Protein AF-A0AA37QUM2-F1 (afdb_monomer_lite)

Radius of gyration: 14.71 Å; chains: 1; bounding box: 29×34×39 Å

Structure (mmCIF, N/CA/C/O backbone):
data_AF-A0AA37QUM2-F1
#
_entry.id   AF-A0AA37QUM2-F1
#
loop_
_atom_site.group_PDB
_atom_site.id
_atom_site.type_symbol
_atom_site.label_atom_id
_atom_site.label_alt_id
_atom_site.label_comp_id
_atom_site.label_asym_id
_atom_site.label_entity_id
_atom_site.label_seq_id
_atom_site.pdbx_PDB_ins_code
_atom_site.Cartn_x
_atom_site.Cartn_y
_atom_site.Cartn_z
_atom_site.occupancy
_atom_site.B_iso_or_equiv
_atom_site.auth_seq_id
_atom_site.auth_comp_id
_atom_site.auth_asym_id
_atom_site.auth_atom_id
_atom_site.pdbx_PDB_model_num
ATOM 1 N N . MET A 1 1 ? 15.612 25.735 -32.201 1.00 48.41 1 MET A N 1
ATOM 2 C CA . MET A 1 1 ? 14.345 25.124 -31.757 1.00 48.41 1 MET A CA 1
ATOM 3 C C . MET A 1 1 ? 14.775 24.089 -30.751 1.00 48.41 1 MET A C 1
ATOM 5 O O . MET A 1 1 ? 15.254 23.052 -31.173 1.00 48.41 1 MET A O 1
ATOM 9 N N . ASP A 1 2 ? 14.715 24.408 -29.464 1.00 47.97 2 ASP A N 1
ATOM 10 C CA . ASP A 1 2 ? 15.116 23.479 -28.406 1.00 47.97 2 ASP A CA 1
ATOM 11 C C . ASP A 1 2 ? 14.139 23.651 -27.245 1.00 47.97 2 ASP A C 1
ATOM 13 O O . ASP A 1 2 ? 14.418 24.305 -26.241 1.00 47.97 2 ASP A O 1
ATOM 17 N N . GLU A 1 3 ? 12.937 23.111 -27.435 1.00 47.50 3 GLU A N 1
ATOM 18 C CA . GLU A 1 3 ? 11.971 22.911 -26.361 1.00 47.50 3 GLU A CA 1
ATOM 19 C C . GLU A 1 3 ? 12.484 21.762 -25.494 1.00 47.50 3 GLU A C 1
ATOM 21 O O . GLU A 1 3 ? 12.253 20.584 -25.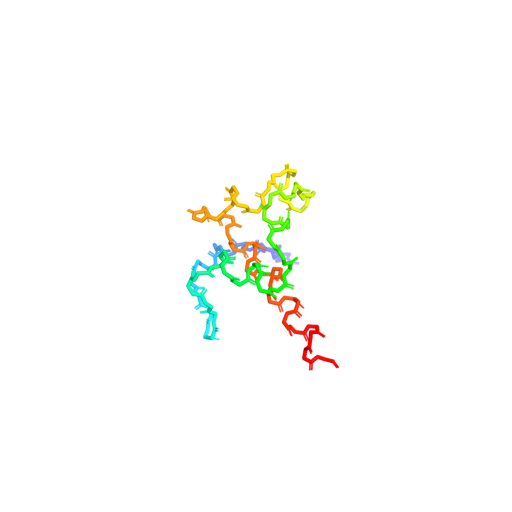769 1.00 47.50 3 GLU A O 1
ATOM 26 N N . ARG A 1 4 ? 13.236 22.096 -24.441 1.00 56.47 4 ARG A N 1
ATOM 27 C CA . ARG A 1 4 ? 13.428 21.159 -23.338 1.00 56.47 4 ARG A CA 1
ATOM 28 C C . ARG A 1 4 ? 12.066 20.971 -22.688 1.00 56.47 4 ARG A C 1
ATOM 30 O O . ARG A 1 4 ? 11.628 21.836 -21.938 1.00 56.47 4 ARG A O 1
ATOM 37 N N . GLN A 1 5 ? 11.403 19.865 -23.018 1.00 47.12 5 GLN A N 1
ATOM 38 C CA . GLN A 1 5 ? 10.246 19.373 -22.284 1.00 47.12 5 GLN A CA 1
ATOM 39 C C . GLN A 1 5 ? 10.667 19.169 -20.828 1.00 47.12 5 GLN A C 1
ATOM 41 O O . GLN A 1 5 ? 11.264 18.158 -20.455 1.00 47.12 5 GLN A O 1
ATOM 46 N N . SER A 1 6 ? 10.405 20.185 -20.015 1.00 48.25 6 SER A N 1
ATOM 47 C CA . SER A 1 6 ? 10.298 20.051 -18.577 1.00 48.25 6 SER A CA 1
ATOM 48 C C . SER A 1 6 ? 9.129 19.105 -18.348 1.00 48.25 6 SER A C 1
ATOM 50 O O . SER A 1 6 ? 7.980 19.487 -18.546 1.00 48.25 6 SER A O 1
ATOM 52 N N . TYR A 1 7 ? 9.412 17.853 -18.000 1.00 48.41 7 TYR A N 1
ATOM 53 C CA . TYR A 1 7 ? 8.414 17.020 -17.349 1.00 48.41 7 TYR A CA 1
ATOM 54 C C . TYR A 1 7 ? 8.149 17.696 -16.005 1.00 48.41 7 TYR A C 1
ATOM 56 O O . TYR A 1 7 ? 8.873 17.466 -15.036 1.00 48.41 7 TYR A O 1
ATOM 64 N N . GLU A 1 8 ? 7.195 18.628 -15.977 1.00 45.81 8 GLU A N 1
ATOM 65 C CA . GLU A 1 8 ? 6.558 19.040 -14.738 1.00 45.81 8 GLU A CA 1
ATOM 66 C C . GLU A 1 8 ? 6.017 17.747 -14.141 1.00 45.81 8 GLU A C 1
ATOM 68 O O . GLU A 1 8 ? 5.059 17.163 -14.641 1.00 45.81 8 GLU A O 1
ATOM 73 N N . LEU A 1 9 ? 6.723 17.224 -13.138 1.00 43.06 9 LEU A N 1
ATOM 74 C CA . LEU A 1 9 ? 6.171 16.232 -12.238 1.00 43.06 9 LEU A CA 1
ATOM 75 C C . LEU A 1 9 ? 5.037 16.972 -11.533 1.00 43.06 9 LEU A C 1
ATOM 77 O O . LEU A 1 9 ? 5.275 17.630 -10.520 1.00 43.06 9 LEU A O 1
ATOM 81 N N . SER A 1 10 ? 3.852 16.967 -12.146 1.00 49.25 10 SER A N 1
ATOM 82 C CA . SER A 1 10 ? 2.623 17.446 -11.533 1.00 49.25 10 SER A CA 1
ATOM 83 C C . SER A 1 10 ? 2.567 16.847 -10.137 1.00 49.25 10 SER A C 1
ATOM 85 O O . SER A 1 10 ? 2.922 15.677 -9.945 1.00 49.25 10 SER A O 1
ATOM 87 N N . GLU A 1 11 ? 2.226 17.683 -9.155 1.00 51.03 11 GLU A N 1
ATOM 88 C CA . GLU A 1 11 ? 2.051 17.236 -7.778 1.00 51.03 11 GLU A CA 1
ATOM 89 C C . GLU A 1 11 ? 1.224 15.946 -7.803 1.00 51.03 11 GLU A C 1
ATOM 91 O O . GLU A 1 11 ? 0.265 15.884 -8.577 1.00 51.03 11 GLU A O 1
ATOM 96 N N . PRO A 1 12 ? 1.627 14.890 -7.071 1.00 48.53 12 PRO A N 1
ATOM 97 C CA . PRO A 1 12 ? 0.870 13.654 -7.093 1.00 48.53 12 PRO A CA 1
ATOM 98 C C . PRO A 1 12 ? -0.555 13.997 -6.694 1.00 48.53 12 PRO A C 1
ATOM 100 O O . PRO A 1 12 ? -0.764 14.501 -5.588 1.00 48.53 12 PRO A O 1
ATOM 103 N N . ASP A 1 13 ? -1.485 13.786 -7.624 1.00 52.00 13 ASP A N 1
ATOM 104 C CA . ASP A 1 13 ? -2.902 13.996 -7.392 1.00 52.00 13 ASP A CA 1
ATOM 105 C C . ASP A 1 13 ? -3.258 13.140 -6.176 1.00 52.00 13 ASP A C 1
ATOM 107 O O . ASP A 1 13 ? -3.199 11.910 -6.211 1.00 52.00 13 ASP A O 1
ATOM 111 N N . VAL A 1 14 ? -3.467 13.813 -5.047 1.00 55.66 14 VAL A N 1
ATOM 112 C CA . VAL A 1 14 ? -3.780 13.190 -3.753 1.00 55.66 14 VAL A CA 1
ATOM 113 C C . VAL A 1 14 ? -5.242 12.759 -3.700 1.00 55.66 14 VAL A C 1
ATOM 115 O O . VAL A 1 14 ? -5.674 12.154 -2.719 1.00 55.66 14 VAL A O 1
ATOM 118 N N . ASP A 1 15 ? -5.990 13.075 -4.752 1.00 67.62 15 ASP A N 1
ATOM 119 C CA . ASP A 1 15 ? -7.393 12.766 -4.880 1.00 67.62 15 ASP A CA 1
ATOM 120 C C . ASP A 1 15 ? -7.591 11.312 -5.321 1.00 67.62 15 ASP A C 1
ATOM 122 O O . ASP A 1 15 ? -6.885 10.760 -6.169 1.00 67.62 15 ASP A O 1
ATOM 126 N N . LEU A 1 16 ? -8.584 10.685 -4.700 1.00 74.00 16 LEU A N 1
ATOM 127 C CA . LEU A 1 16 ? -9.051 9.354 -5.059 1.00 74.00 16 LEU A CA 1
ATOM 128 C C . LEU A 1 16 ? -9.648 9.403 -6.462 1.00 74.00 16 LEU A C 1
ATOM 130 O O . LEU A 1 16 ? -10.483 10.268 -6.745 1.00 74.00 16 LEU A O 1
ATOM 134 N N . ILE A 1 17 ? -9.279 8.456 -7.323 1.00 77.69 17 ILE A N 1
ATOM 135 C CA . 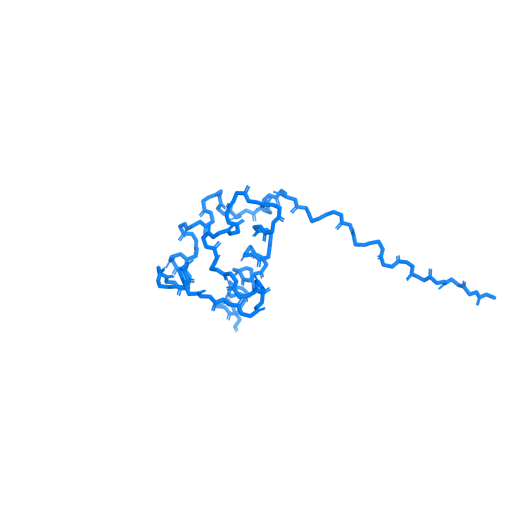ILE A 1 17 ? -9.995 8.288 -8.590 1.00 77.69 17 ILE A CA 1
ATOM 136 C C . ILE A 1 17 ? -11.350 7.613 -8.342 1.00 77.69 17 ILE A C 1
ATOM 138 O O . ILE A 1 17 ? -11.591 6.990 -7.305 1.00 77.69 17 ILE A O 1
ATOM 142 N N . GLU A 1 18 ? -12.267 7.742 -9.300 1.00 74.94 18 GLU A N 1
ATOM 143 C CA . GLU A 1 18 ? -13.599 7.148 -9.199 1.00 74.94 18 GLU A CA 1
ATOM 144 C C . GLU A 1 18 ? -13.510 5.625 -8.983 1.00 74.94 18 GLU A C 1
ATOM 146 O O . GLU A 1 18 ? -12.937 4.901 -9.796 1.00 74.94 18 GLU A O 1
ATOM 151 N N . GLY A 1 19 ? -14.081 5.149 -7.872 1.00 71.25 19 GLY A N 1
ATOM 152 C CA . GLY A 1 19 ? -14.077 3.735 -7.488 1.00 71.25 19 GLY A CA 1
ATOM 153 C C . GLY A 1 19 ? -12.948 3.311 -6.543 1.00 71.25 19 GLY A C 1
ATOM 154 O O . GLY A 1 19 ? -13.003 2.185 -6.057 1.00 71.25 19 GLY A O 1
ATOM 155 N N . GLU A 1 20 ? -11.978 4.179 -6.233 1.00 77.00 20 GLU A N 1
ATOM 156 C CA . GLU A 1 20 ? -10.967 3.882 -5.208 1.00 77.00 20 GLU A CA 1
ATOM 157 C C . GLU A 1 20 ? -11.541 3.937 -3.793 1.00 77.00 20 GLU A C 1
ATOM 159 O O . GLU A 1 20 ? -12.319 4.829 -3.432 1.00 77.00 20 GLU A O 1
ATOM 164 N N . ASN A 1 21 ? -11.103 3.000 -2.955 1.00 79.00 21 ASN A N 1
ATOM 165 C CA . ASN A 1 21 ? -11.427 2.994 -1.543 1.00 79.00 21 ASN A CA 1
ATOM 166 C C . ASN A 1 21 ? -10.644 4.093 -0.810 1.00 79.00 21 ASN A C 1
ATOM 168 O O . ASN A 1 21 ? -9.436 4.293 -0.995 1.00 79.00 21 ASN A O 1
ATOM 172 N N . GLN A 1 22 ? -11.342 4.792 0.086 1.00 83.69 22 GLN A N 1
ATOM 173 C CA . GLN A 1 22 ? -10.719 5.737 1.011 1.00 83.69 22 GLN A CA 1
ATOM 174 C C . GLN A 1 22 ? -9.723 5.031 1.933 1.00 83.69 22 GLN A C 1
ATOM 176 O O . GLN A 1 22 ? -8.662 5.581 2.228 1.00 83.69 22 GLN A O 1
ATOM 181 N N . ASP A 1 23 ? -10.043 3.807 2.354 1.00 88.50 23 ASP A N 1
ATOM 182 C CA . ASP A 1 23 ? -9.178 2.999 3.201 1.00 88.50 23 ASP A CA 1
ATOM 183 C C . ASP A 1 23 ? -8.209 2.163 2.358 1.00 88.50 23 ASP A C 1
ATOM 185 O O . ASP A 1 23 ? -8.444 0.994 2.042 1.00 88.50 23 ASP A O 1
ATOM 189 N N . ILE A 1 24 ? -7.076 2.775 2.019 1.00 89.06 24 ILE A N 1
ATOM 190 C CA . ILE A 1 24 ? -6.003 2.103 1.282 1.00 89.06 24 ILE A CA 1
ATOM 191 C C . ILE A 1 24 ? -5.427 0.907 2.047 1.00 89.06 24 ILE A C 1
ATOM 193 O O . ILE A 1 24 ? -4.927 -0.039 1.442 1.00 89.06 24 ILE A O 1
ATOM 197 N N . ARG A 1 25 ? -5.482 0.918 3.387 1.00 92.12 25 ARG A N 1
ATOM 198 C CA . ARG A 1 25 ? -4.972 -0.199 4.184 1.00 92.12 25 ARG A CA 1
ATOM 199 C C . ARG A 1 25 ? -5.814 -1.439 3.920 1.00 92.12 25 ARG A C 1
ATOM 201 O O . ARG A 1 25 ? -5.245 -2.505 3.697 1.00 92.12 25 ARG A O 1
ATOM 208 N N . ALA A 1 26 ? -7.137 -1.286 3.932 1.00 90.75 26 ALA A N 1
ATOM 209 C CA . ALA A 1 26 ? -8.060 -2.367 3.610 1.00 90.75 26 ALA A CA 1
ATOM 210 C C . ALA A 1 26 ? -7.815 -2.901 2.190 1.00 90.75 26 ALA A C 1
ATOM 212 O O . ALA A 1 26 ? -7.642 -4.106 2.026 1.00 90.75 26 ALA A O 1
ATOM 213 N N . GLU A 1 27 ? -7.677 -2.021 1.193 1.00 89.88 27 GLU A N 1
ATOM 214 C CA . GLU A 1 27 ? -7.381 -2.432 -0.190 1.00 89.88 27 GLU A CA 1
ATOM 215 C C . GLU A 1 27 ? -6.069 -3.215 -0.321 1.00 89.88 27 GLU A C 1
ATOM 217 O O . GLU A 1 27 ? -6.015 -4.222 -1.031 1.00 89.88 27 GLU A O 1
ATOM 222 N N . ILE A 1 28 ? -5.007 -2.786 0.370 1.00 91.50 28 ILE A N 1
ATOM 223 C CA . ILE A 1 28 ? -3.733 -3.513 0.386 1.00 91.50 28 ILE A CA 1
ATOM 224 C C . ILE A 1 28 ? -3.914 -4.901 0.993 1.00 91.50 28 ILE A C 1
ATOM 226 O O . ILE A 1 28 ? -3.422 -5.872 0.423 1.00 91.50 28 ILE A O 1
ATOM 230 N N . ILE A 1 29 ? -4.615 -5.015 2.123 1.00 92.25 29 ILE A N 1
ATOM 231 C CA . ILE A 1 29 ? -4.853 -6.311 2.772 1.00 92.25 29 ILE A CA 1
ATOM 232 C C . ILE A 1 29 ? -5.639 -7.237 1.841 1.00 92.25 29 ILE A C 1
ATOM 234 O O . ILE A 1 29 ? -5.280 -8.404 1.705 1.00 92.25 29 ILE A O 1
ATOM 238 N N . GLU A 1 30 ? -6.673 -6.721 1.179 1.00 90.69 30 GLU A N 1
ATOM 239 C CA . GLU A 1 30 ? -7.516 -7.492 0.263 1.00 90.69 30 GLU A CA 1
ATOM 240 C C . GLU A 1 30 ? -6.773 -7.918 -1.013 1.00 90.69 30 GLU A C 1
ATOM 242 O O . GLU A 1 30 ? -6.974 -9.033 -1.494 1.00 90.69 30 GLU A O 1
ATOM 247 N N . THR A 1 31 ? -5.899 -7.061 -1.549 1.00 89.62 31 THR A N 1
ATOM 248 C CA . THR A 1 31 ? -5.242 -7.280 -2.851 1.00 89.62 31 THR A CA 1
ATOM 249 C C . THR A 1 31 ? -3.890 -7.983 -2.731 1.00 89.62 31 THR A C 1
ATOM 251 O O . THR A 1 31 ? -3.565 -8.856 -3.534 1.00 89.62 31 THR A O 1
ATOM 254 N N . LEU A 1 32 ? -3.072 -7.577 -1.757 1.00 90.44 32 LEU A N 1
ATOM 255 C CA . LEU A 1 32 ? -1.666 -7.975 -1.609 1.00 90.44 32 LEU A CA 1
ATOM 256 C C . LEU A 1 32 ? -1.392 -8.753 -0.314 1.00 90.44 32 LEU A C 1
ATOM 258 O O . LEU A 1 32 ? -0.337 -9.375 -0.197 1.00 90.44 32 LEU A O 1
ATOM 262 N N . GLY A 1 33 ? -2.325 -8.735 0.640 1.00 92.31 33 GLY A N 1
ATOM 263 C CA . GLY A 1 33 ? -2.197 -9.401 1.932 1.00 92.31 33 GLY A CA 1
ATOM 264 C C . GLY A 1 33 ? -1.621 -8.509 3.034 1.00 92.31 33 GLY A C 1
ATOM 265 O O . GLY A 1 33 ? -0.859 -7.570 2.801 1.00 92.31 33 GLY A O 1
ATOM 266 N N . GLU A 1 34 ? -1.975 -8.831 4.279 1.00 94.38 34 GLU A N 1
ATOM 267 C CA . GLU A 1 34 ? -1.570 -8.073 5.473 1.00 94.38 34 GLU A CA 1
ATOM 268 C C . GLU A 1 34 ? -0.048 -8.048 5.681 1.00 94.38 34 GLU A C 1
ATOM 270 O O . GLU A 1 34 ? 0.515 -7.025 6.068 1.00 94.38 34 GLU A O 1
ATOM 275 N N . GLU A 1 35 ? 0.651 -9.137 5.358 1.00 94.56 35 GLU A N 1
ATOM 276 C CA . GLU A 1 35 ? 2.112 -9.220 5.481 1.00 94.56 35 GLU A CA 1
ATOM 277 C C . GLU A 1 35 ? 2.844 -8.195 4.605 1.00 94.56 35 GLU A C 1
ATOM 279 O O . GLU A 1 35 ? 3.922 -7.710 4.965 1.00 94.56 35 GLU A O 1
ATOM 284 N N . TRP A 1 36 ? 2.240 -7.801 3.481 1.00 93.94 36 TRP A N 1
ATOM 285 C CA . TRP A 1 36 ? 2.836 -6.829 2.579 1.00 93.94 36 TRP A CA 1
ATOM 286 C C . TRP A 1 36 ? 2.942 -5.448 3.234 1.00 93.94 36 TRP A C 1
ATOM 288 O O . TRP A 1 36 ? 3.952 -4.777 3.041 1.00 93.94 36 TRP A O 1
ATOM 298 N N . LEU A 1 37 ? 1.983 -5.062 4.090 1.00 93.12 37 LEU A N 1
ATOM 299 C CA . LEU A 1 37 ? 1.973 -3.762 4.780 1.00 93.12 37 LEU A CA 1
ATOM 300 C C . LEU A 1 37 ? 3.207 -3.510 5.646 1.00 93.12 37 LEU A C 1
ATOM 302 O O . LEU A 1 37 ? 3.627 -2.363 5.781 1.00 93.12 37 LEU A O 1
ATOM 306 N N . THR A 1 38 ? 3.770 -4.573 6.218 1.00 95.06 38 THR A N 1
ATOM 307 C CA . THR A 1 38 ? 4.926 -4.523 7.129 1.00 95.06 38 THR A CA 1
ATOM 308 C C . THR A 1 38 ? 6.231 -4.923 6.434 1.00 95.06 38 THR A C 1
ATOM 310 O O . THR A 1 38 ? 7.329 -4.734 6.967 1.00 95.06 38 THR A O 1
ATOM 313 N N . THR A 1 39 ? 6.139 -5.455 5.212 1.00 94.75 39 THR A N 1
ATOM 314 C CA . THR A 1 39 ? 7.298 -5.892 4.441 1.00 94.75 39 THR A CA 1
ATOM 315 C C . THR A 1 39 ? 7.974 -4.697 3.787 1.00 94.75 39 THR A C 1
ATOM 317 O O . THR A 1 39 ? 7.400 -3.986 2.963 1.00 94.75 39 THR A O 1
ATOM 320 N N . LYS A 1 40 ? 9.249 -4.491 4.121 1.00 94.19 40 LYS A N 1
ATOM 321 C CA . LYS A 1 40 ? 10.066 -3.442 3.507 1.00 94.19 40 LYS A CA 1
ATOM 322 C C . LYS A 1 40 ? 10.191 -3.663 2.007 1.00 94.19 40 LYS A C 1
ATOM 324 O O . LYS A 1 40 ? 10.560 -4.750 1.565 1.00 94.19 40 LYS A O 1
ATOM 329 N N . ASN A 1 41 ? 9.963 -2.605 1.237 1.00 89.06 41 ASN A N 1
ATOM 330 C CA . ASN A 1 41 ? 10.003 -2.675 -0.215 1.00 89.06 41 ASN A CA 1
ATOM 331 C C . ASN A 1 41 ? 11.030 -1.688 -0.782 1.00 89.06 41 ASN A C 1
ATOM 333 O O . ASN A 1 41 ? 11.056 -0.505 -0.427 1.00 89.06 41 ASN A O 1
ATOM 337 N N . ILE A 1 42 ? 11.862 -2.168 -1.707 1.00 88.38 42 ILE A N 1
ATOM 338 C CA . ILE A 1 42 ? 12.857 -1.344 -2.404 1.00 88.38 42 ILE A CA 1
ATOM 339 C C . ILE A 1 42 ? 12.207 -0.175 -3.159 1.00 88.38 42 ILE A C 1
ATOM 341 O O . ILE A 1 42 ? 12.802 0.895 -3.257 1.00 88.38 42 ILE A O 1
ATOM 345 N N . LEU A 1 43 ? 10.961 -0.345 -3.614 1.00 85.00 43 LEU A N 1
ATOM 346 C CA . LEU A 1 43 ? 10.178 0.680 -4.306 1.00 85.00 43 LEU A CA 1
ATOM 347 C C . LEU A 1 43 ? 9.807 1.859 -3.389 1.00 85.00 43 LEU A C 1
ATOM 349 O O . LEU A 1 43 ? 9.534 2.956 -3.870 1.00 85.00 43 LEU A O 1
ATOM 353 N N . PHE A 1 44 ? 9.855 1.662 -2.068 1.00 90.12 44 PHE A N 1
ATOM 354 C CA . PHE A 1 44 ? 9.538 2.674 -1.055 1.00 90.12 44 PHE A CA 1
ATOM 355 C C . PHE A 1 44 ? 10.771 3.111 -0.260 1.00 90.12 44 PHE A C 1
ATOM 357 O O . PHE A 1 44 ? 10.663 3.538 0.892 1.00 90.12 44 PHE A O 1
ATOM 364 N N . ALA A 1 45 ? 11.957 3.003 -0.868 1.00 90.19 45 ALA A N 1
ATOM 365 C CA . ALA A 1 45 ? 13.240 3.278 -0.221 1.00 90.19 45 ALA A CA 1
ATOM 366 C C . ALA A 1 45 ? 13.474 2.414 1.037 1.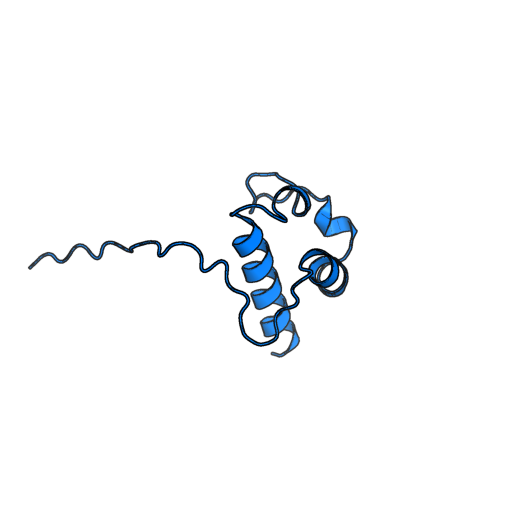00 90.19 45 ALA A C 1
ATOM 368 O O . ALA A 1 45 ? 13.972 2.898 2.051 1.00 90.19 45 ALA A O 1
ATOM 369 N N . ASN A 1 46 ? 13.117 1.124 0.965 1.00 93.00 46 ASN A N 1
ATOM 370 C CA . ASN A 1 46 ? 13.206 0.143 2.057 1.00 93.00 46 ASN A CA 1
ATOM 371 C C . ASN A 1 46 ? 12.337 0.450 3.288 1.00 93.00 46 ASN A C 1
ATOM 373 O O . ASN A 1 46 ? 12.600 -0.084 4.368 1.00 93.00 46 ASN A O 1
ATOM 377 N N . ARG A 1 47 ? 11.296 1.270 3.132 1.00 94.12 47 ARG A N 1
ATOM 378 C CA . ARG A 1 47 ? 10.231 1.415 4.130 1.00 94.12 47 ARG A CA 1
ATOM 379 C C . ARG A 1 47 ? 9.120 0.403 3.894 1.00 94.12 47 ARG A C 1
ATOM 381 O O . ARG A 1 47 ? 8.962 -0.115 2.782 1.00 94.12 47 ARG A O 1
ATOM 388 N N . ALA A 1 48 ? 8.388 0.110 4.955 1.00 95.06 48 ALA A N 1
ATOM 389 C CA . ALA A 1 48 ? 7.167 -0.667 4.896 1.00 95.06 48 ALA A CA 1
ATOM 390 C C . ALA A 1 48 ? 6.009 0.208 4.372 1.00 95.06 48 ALA A C 1
ATOM 392 O O . ALA A 1 48 ? 5.961 1.402 4.678 1.00 95.06 48 ALA A O 1
ATOM 393 N N . PRO A 1 49 ? 5.072 -0.348 3.588 1.00 94.38 49 PRO A N 1
ATOM 394 C CA . PRO A 1 49 ? 3.903 0.379 3.094 1.00 94.38 49 PRO A CA 1
ATOM 395 C C . PRO A 1 49 ? 3.096 1.093 4.176 1.00 94.38 49 PRO A C 1
ATOM 397 O O . PRO A 1 49 ? 2.633 2.205 3.950 1.00 94.38 49 PRO A O 1
ATOM 400 N N . GLU A 1 50 ? 2.961 0.506 5.367 1.00 95.19 50 GLU A N 1
ATOM 401 C CA . GLU A 1 50 ? 2.243 1.142 6.476 1.00 95.19 50 GLU A CA 1
ATOM 402 C C . GLU A 1 50 ? 2.849 2.488 6.905 1.00 95.19 50 GLU A C 1
ATOM 404 O O . GLU A 1 50 ? 2.122 3.353 7.388 1.00 95.19 50 GLU A O 1
ATOM 409 N N . GLU A 1 51 ? 4.153 2.693 6.681 1.00 94.81 51 GLU A N 1
ATOM 410 C CA . GLU A 1 51 ? 4.851 3.953 6.963 1.00 94.81 51 GLU A CA 1
ATOM 411 C C . GLU A 1 51 ? 4.518 5.048 5.935 1.00 94.81 51 GLU A C 1
ATOM 413 O O . GLU A 1 51 ? 4.786 6.225 6.176 1.00 94.81 51 GLU A O 1
ATOM 418 N N . LEU A 1 52 ? 3.982 4.672 4.770 1.00 92.50 52 LEU A N 1
ATOM 419 C CA . LEU A 1 52 ? 3.627 5.590 3.687 1.00 92.50 52 LEU A CA 1
ATOM 420 C C . LEU A 1 52 ? 2.160 6.034 3.766 1.00 92.50 52 LEU A C 1
ATOM 422 O O . LEU A 1 52 ? 1.834 7.097 3.233 1.00 92.50 52 LEU A O 1
ATOM 426 N N . ILE A 1 53 ? 1.295 5.268 4.436 1.00 90.56 53 ILE A N 1
ATOM 427 C CA . ILE A 1 53 ? -0.130 5.589 4.609 1.00 90.56 53 ILE A CA 1
ATOM 428 C C . ILE A 1 53 ? -0.284 6.899 5.394 1.00 90.56 53 ILE A C 1
ATOM 430 O O . ILE A 1 53 ? 0.372 7.118 6.412 1.00 90.56 53 ILE A O 1
ATOM 434 N N . GLY A 1 54 ? -1.151 7.791 4.915 1.00 86.69 54 GLY A N 1
ATOM 435 C CA . GLY A 1 54 ? -1.366 9.127 5.474 1.00 86.69 54 GLY A CA 1
ATOM 436 C C . GLY A 1 54 ? -0.251 10.132 5.161 1.00 86.69 54 GLY A C 1
ATOM 437 O O . GLY A 1 54 ? -0.309 11.275 5.619 1.00 86.69 54 GLY A O 1
ATOM 438 N N . THR A 1 55 ? 0.766 9.742 4.386 1.00 88.62 55 THR A N 1
ATOM 439 C CA . THR A 1 55 ? 1.821 10.641 3.900 1.00 88.62 55 THR A CA 1
ATOM 440 C C . THR A 1 55 ? 1.592 11.008 2.433 1.00 88.62 55 THR A C 1
ATOM 442 O O . THR A 1 55 ? 0.818 10.368 1.726 1.00 88.62 55 THR A O 1
ATOM 445 N N . LYS A 1 56 ? 2.343 11.991 1.920 1.00 87.25 56 LYS A N 1
ATOM 446 C CA . LYS A 1 56 ? 2.330 12.330 0.484 1.00 87.25 56 LYS A CA 1
ATOM 447 C C . LYS A 1 56 ? 2.771 11.174 -0.424 1.00 87.25 56 LYS A C 1
ATOM 449 O O . LYS A 1 56 ? 2.536 11.221 -1.624 1.00 87.25 56 LYS A O 1
ATOM 454 N N . GLU A 1 57 ? 3.448 10.164 0.121 1.00 89.19 57 GLU A N 1
ATOM 455 C CA . GLU A 1 57 ? 3.916 9.006 -0.642 1.00 89.19 57 GLU A CA 1
ATOM 456 C C . GLU A 1 57 ? 2.877 7.879 -0.725 1.00 89.19 57 GLU A C 1
ATOM 458 O O . GLU A 1 57 ? 3.113 6.915 -1.453 1.00 89.19 57 GLU A O 1
ATOM 463 N N . GLU A 1 58 ? 1.719 8.014 -0.065 1.00 90.19 58 GLU A N 1
ATOM 464 C CA . GLU A 1 58 ? 0.595 7.072 -0.171 1.00 90.19 58 GLU A CA 1
ATOM 465 C C . GLU A 1 58 ? 0.159 6.857 -1.629 1.00 90.19 58 GLU A C 1
ATOM 467 O O . GLU A 1 58 ? -0.197 5.746 -2.013 1.00 90.19 58 GLU A O 1
ATOM 472 N N . ILE A 1 59 ? 0.284 7.880 -2.478 1.00 87.50 59 ILE A N 1
ATOM 473 C CA . ILE A 1 59 ? -0.006 7.783 -3.914 1.00 87.50 59 ILE A CA 1
ATOM 474 C C . ILE A 1 59 ? 0.733 6.624 -4.599 1.00 87.50 59 ILE A C 1
ATOM 476 O O . ILE A 1 59 ? 0.175 5.958 -5.463 1.00 87.50 59 ILE A O 1
ATOM 480 N N . ARG A 1 60 ? 1.961 6.307 -4.164 1.00 88.69 60 ARG A N 1
ATOM 481 C C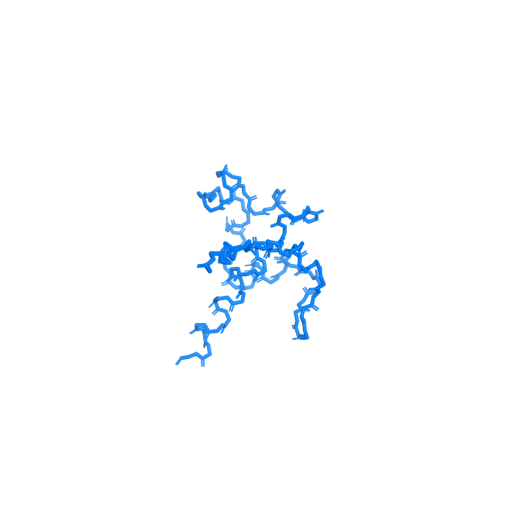A . ARG A 1 60 ? 2.732 5.189 -4.727 1.00 88.69 60 ARG A CA 1
ATOM 482 C C . ARG A 1 60 ? 2.115 3.840 -4.382 1.00 88.69 60 ARG A C 1
ATOM 484 O O . ARG A 1 60 ? 2.236 2.898 -5.160 1.00 88.69 60 ARG A O 1
ATOM 491 N N . LEU A 1 61 ? 1.485 3.739 -3.213 1.00 91.06 61 LEU A N 1
ATOM 492 C CA . LEU A 1 61 ? 0.747 2.545 -2.817 1.00 91.06 61 LEU A CA 1
ATOM 493 C C . LEU A 1 61 ? -0.493 2.383 -3.702 1.00 91.06 61 LEU A C 1
ATOM 495 O O . LEU A 1 61 ? -0.719 1.292 -4.221 1.00 91.06 61 LEU A O 1
ATOM 499 N N . ARG A 1 62 ? -1.227 3.478 -3.951 1.00 90.31 62 ARG A N 1
ATOM 500 C CA . ARG A 1 62 ? -2.393 3.488 -4.852 1.00 90.31 62 ARG A CA 1
ATOM 501 C C . ARG A 1 62 ? -2.004 3.097 -6.274 1.00 90.31 62 ARG A C 1
ATOM 503 O O . ARG A 1 62 ? -2.630 2.223 -6.858 1.00 90.31 62 ARG A O 1
ATOM 510 N N . ASP A 1 63 ? -0.909 3.640 -6.802 1.00 89.00 63 ASP A N 1
ATOM 511 C CA . ASP A 1 63 ? -0.409 3.287 -8.138 1.00 89.00 63 ASP A CA 1
ATOM 512 C C . ASP A 1 63 ? -0.060 1.806 -8.288 1.00 89.00 63 ASP A C 1
ATOM 514 O O . ASP A 1 63 ? -0.257 1.224 -9.357 1.00 89.00 63 ASP A O 1
ATOM 518 N N . ILE A 1 64 ? 0.451 1.178 -7.229 1.00 88.94 64 ILE A N 1
ATOM 519 C CA . ILE A 1 64 ? 0.704 -0.262 -7.228 1.00 88.94 64 ILE A CA 1
ATOM 520 C C . ILE A 1 64 ? -0.617 -1.025 -7.220 1.00 88.94 64 ILE A C 1
ATOM 522 O O . ILE A 1 64 ? -0.798 -1.899 -8.062 1.00 88.94 64 ILE A O 1
ATOM 526 N N . LEU A 1 65 ? -1.566 -0.669 -6.353 1.00 88.38 65 LEU A N 1
ATOM 527 C CA . LEU A 1 65 ? -2.886 -1.305 -6.335 1.00 88.38 65 LEU A CA 1
ATOM 528 C C . LEU A 1 65 ? -3.585 -1.215 -7.697 1.00 88.38 65 LEU A C 1
ATOM 530 O O . LEU A 1 65 ? -4.051 -2.231 -8.210 1.00 88.38 65 LEU A O 1
ATOM 534 N N . ARG A 1 66 ? -3.557 -0.043 -8.342 1.00 86.94 66 ARG A N 1
ATOM 535 C CA . ARG A 1 66 ? -4.098 0.165 -9.695 1.00 86.94 66 ARG A CA 1
ATOM 536 C C . ARG A 1 66 ? -3.494 -0.810 -10.708 1.00 86.94 66 ARG A C 1
ATOM 538 O O . ARG A 1 66 ? -4.224 -1.394 -11.505 1.00 86.94 66 ARG A O 1
ATOM 545 N N . GLN A 1 67 ? -2.178 -1.031 -10.663 1.00 85.62 67 GLN A N 1
ATOM 546 C CA . GLN A 1 67 ? -1.506 -1.986 -11.553 1.00 85.62 67 GLN A CA 1
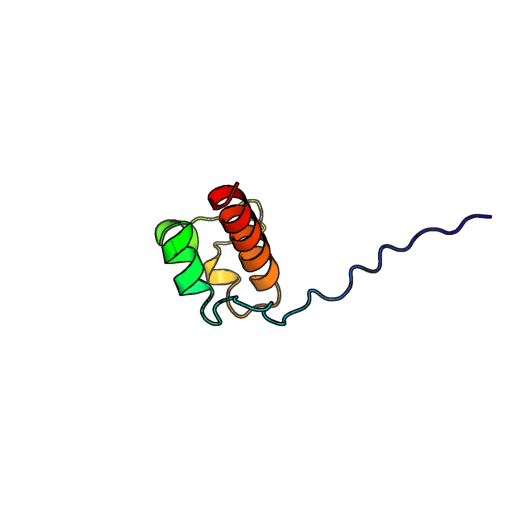ATOM 547 C C . GLN A 1 67 ? -1.963 -3.432 -11.313 1.00 85.62 67 GLN A C 1
ATOM 549 O O . GLN A 1 67 ? -2.156 -4.172 -12.278 1.00 85.62 67 GLN A O 1
ATOM 554 N N . TYR A 1 68 ? -2.178 -3.829 -10.057 1.00 81.88 68 TYR A N 1
ATOM 555 C CA . TYR A 1 68 ? -2.677 -5.168 -9.725 1.00 81.88 68 TYR A CA 1
ATOM 556 C C . TYR A 1 68 ? -4.142 -5.364 -10.130 1.00 81.88 68 TYR A C 1
ATOM 558 O O . TYR A 1 68 ? -4.478 -6.411 -10.678 1.00 81.88 68 TYR A O 1
ATOM 566 N N . VAL A 1 69 ? -5.001 -4.358 -9.936 1.00 74.88 69 VAL A N 1
ATOM 567 C CA . VAL A 1 69 ? -6.410 -4.413 -10.363 1.00 74.88 69 VAL A CA 1
ATOM 568 C C . VAL A 1 69 ? -6.516 -4.548 -11.883 1.00 74.88 69 VAL A C 1
ATOM 570 O O . VAL A 1 69 ? -7.252 -5.403 -12.372 1.00 74.88 69 VAL A O 1
ATOM 573 N N . VAL A 1 70 ? -5.741 -3.769 -12.648 1.00 70.19 70 VAL A N 1
ATOM 574 C CA . VAL A 1 70 ? -5.709 -3.889 -14.117 1.00 70.19 70 VAL A CA 1
ATOM 575 C C . VAL A 1 70 ? -5.226 -5.274 -14.548 1.00 70.19 70 VAL A C 1
ATOM 577 O O . VAL A 1 70 ? -5.818 -5.873 -15.446 1.00 70.19 70 VAL A O 1
ATOM 580 N N . ALA A 1 71 ? -4.190 -5.810 -13.896 1.00 64.38 71 ALA A N 1
ATOM 581 C CA . ALA A 1 71 ? -3.682 -7.146 -14.190 1.00 64.38 71 ALA A CA 1
ATOM 582 C C . ALA A 1 71 ? -4.688 -8.260 -13.850 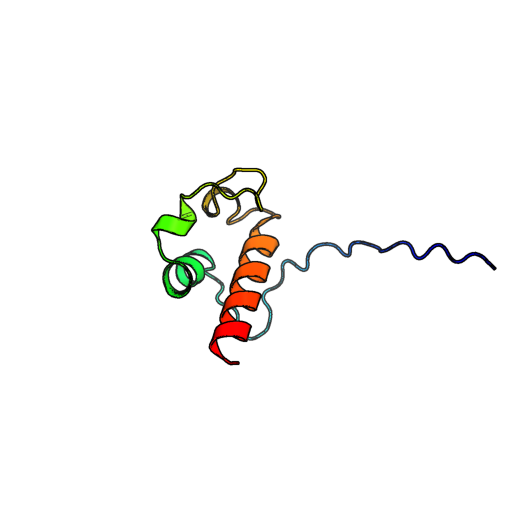1.00 64.38 71 ALA A C 1
ATOM 584 O O . ALA A 1 71 ? -4.735 -9.258 -14.557 1.00 64.38 71 ALA A O 1
ATOM 585 N N . ALA A 1 72 ? -5.503 -8.098 -12.804 1.00 63.56 72 ALA A N 1
ATOM 586 C CA . ALA A 1 72 ? -6.530 -9.069 -12.423 1.00 63.56 72 ALA A CA 1
ATOM 587 C C . ALA A 1 72 ? -7.746 -9.081 -13.370 1.00 63.56 72 ALA A C 1
ATOM 589 O O . ALA A 1 72 ? -8.476 -10.071 -13.417 1.00 63.56 72 ALA A O 1
ATOM 590 N N . LEU A 1 73 ? -7.974 -7.989 -14.107 1.00 60.62 73 LEU A N 1
ATOM 591 C CA . LEU A 1 73 ? -9.065 -7.841 -15.078 1.00 60.62 73 LEU A CA 1
ATOM 592 C C . LEU A 1 73 ? -8.657 -8.163 -16.529 1.00 60.62 73 LEU A C 1
ATOM 594 O O . LEU A 1 73 ? -9.525 -8.159 -17.404 1.00 60.62 73 LEU A O 1
ATOM 598 N N . SER A 1 74 ? -7.366 -8.403 -16.784 1.00 54.62 74 SER A N 1
ATOM 599 C CA . SER A 1 74 ? -6.794 -8.693 -18.111 1.00 54.62 74 SER A CA 1
ATOM 600 C C . SER A 1 74 ? -6.593 -10.190 -18.334 1.00 54.62 74 SER A C 1
ATOM 602 O O . SER A 1 74 ? -6.808 -10.636 -19.483 1.00 54.62 74 SER A O 1
#

Foldseek 3Di:
DDPPPPPPPPQLPPDDDPPDDPPLQVLCCVQVNNVQQCAQDVLVVRHGVVVCPPHSNVSVSVVVSVVSVVVVVD

Secondary structure (DSSP, 8-state):
--------------SPPTT--S-HHHHHHHHH-HHHHHS-BGGGTTB-GGGTTTSTTHHHHHHHHHHHHHHHH-

pLDDT: mean 79.09, std 16.83, range [43.06, 95.19]

Sequence (74 aa):
MDERQSYELSEPDVDLIEGENQDIRAEIIETLGEEWLTTKNILFANRAPEELIGTKEEIRLRDILRQYVVAALS